Protein AF-U6DFU3-F1 (afdb_monomer_lite)

InterPro domains:
  IPR004294 Carotenoid oxygenase [PF03055] (61-151)
  IPR004294 Carotenoid oxygenase [PTHR10543] (62-161)

pLDDT: mean 77.54, std 21.05, range [41.53, 98.31]

Secondary structure (DSSP, 8-state):
--HHHHHHHHHHHHHHHHHHHHHHHHH-HHHHHHHS------------TTSPP-GGGGS------S-EE----S---TT--EEEEEEEEEE-EETTEE-SSGGGSEEEEEEEEEETTEEEEEEEE---HHHHHHHHHTS--S--SS-PPPPPTTS-TTGGGS------

Organism: Neovison vison (NCBI:txid452646)

Radius of gyration: 31.3 Å; chains: 1; bounding box: 53×55×100 Å

Sequence (168 aa):
MFFQTFLRFVSNLSTIAVGFLSVVVHWIPVLKRYMEGTDQKKAAVSKREGLPCIAPLLTTVEETPQVVSAQVRGHFPKWLSGSLLRIGPGKFEFGKDKYNHWFDGMALLHQFKMEKGMVTYRSKFLQSDTYKTNSVHDRIVISEFGTLALPDPCKNVFERFMSKFEPL

Foldseek 3Di:
DPPVVVVVVVVVVVVVVVVVVVVVCVPPPPVVVVPPPPPPPPPPPPPDPPDDDCVVVQAADDWFADKAWDDDDDFDDQPDFDKDKDKAARAQFFAPEGHPDRQQHFIKIWIWGDHRRTTIIGIDTDPDPQVVVCNVVSHRCDDDDRGDGDHDPPCDPVNVVDDDDDDD

Structure (mmCIF, N/CA/C/O backbone):
data_AF-U6DFU3-F1
#
_entry.id   AF-U6DFU3-F1
#
loop_
_atom_site.group_PDB
_atom_site.id
_atom_site.type_symbol
_atom_site.label_atom_id
_atom_site.label_alt_id
_atom_site.label_comp_id
_atom_site.label_asym_id
_atom_site.label_entity_id
_atom_site.label_seq_id
_atom_site.pdbx_PDB_ins_code
_atom_site.Cartn_x
_atom_site.Cartn_y
_atom_site.Cartn_z
_atom_site.occupancy
_atom_site.B_iso_or_equiv
_atom_site.auth_seq_id
_atom_site.auth_comp_id
_atom_site.auth_asym_id
_atom_site.auth_atom_id
_atom_site.pdbx_PDB_model_num
ATOM 1 N N . MET A 1 1 ? 25.393 -36.997 -75.513 1.00 53.62 1 MET A N 1
ATOM 2 C CA . MET A 1 1 ? 26.194 -37.684 -74.470 1.00 53.62 1 MET A CA 1
ATOM 3 C C . MET A 1 1 ? 26.742 -36.774 -73.359 1.00 53.62 1 MET A C 1
ATOM 5 O O . MET A 1 1 ? 27.292 -37.309 -72.413 1.00 53.62 1 MET A O 1
ATOM 9 N N . PHE A 1 2 ? 26.564 -35.444 -73.397 1.00 46.44 2 PHE A N 1
ATOM 10 C CA . PHE A 1 2 ? 27.109 -34.535 -72.366 1.00 46.44 2 PHE A CA 1
ATOM 11 C C . PHE A 1 2 ? 26.148 -34.225 -71.194 1.00 46.44 2 PHE A C 1
ATOM 13 O O . PHE A 1 2 ? 26.586 -33.875 -70.104 1.00 46.44 2 PHE A O 1
ATOM 20 N N . PHE A 1 3 ? 24.834 -34.395 -71.382 1.00 42.09 3 PHE A N 1
ATOM 21 C CA . PHE A 1 3 ? 23.824 -33.988 -70.392 1.00 42.09 3 PHE A CA 1
ATOM 22 C C . PHE A 1 3 ? 23.598 -35.025 -69.269 1.00 42.09 3 PHE A C 1
ATOM 24 O O . PHE A 1 3 ? 23.379 -34.664 -68.116 1.00 42.09 3 PHE A O 1
ATOM 31 N N . GLN A 1 4 ? 23.731 -36.324 -69.571 1.00 47.66 4 GLN A N 1
ATOM 32 C CA . GLN A 1 4 ? 23.626 -37.400 -68.569 1.00 47.66 4 GLN A CA 1
ATOM 33 C C . GLN A 1 4 ? 24.827 -37.448 -67.611 1.00 47.66 4 GLN A C 1
ATOM 35 O O . GLN A 1 4 ? 24.675 -37.838 -66.454 1.00 47.66 4 GLN A O 1
ATOM 40 N N . THR A 1 5 ? 26.006 -37.018 -68.062 1.00 50.56 5 THR A N 1
ATOM 41 C CA . THR A 1 5 ? 27.228 -36.970 -67.245 1.00 50.56 5 THR A CA 1
ATOM 42 C C . THR A 1 5 ? 27.192 -35.805 -66.251 1.00 50.56 5 THR A C 1
ATOM 44 O O . THR A 1 5 ? 27.629 -35.958 -65.115 1.00 50.56 5 THR A O 1
ATOM 47 N N . PHE A 1 6 ? 26.589 -34.672 -66.634 1.00 47.91 6 PHE A N 1
ATOM 48 C CA . PHE A 1 6 ? 26.429 -33.494 -65.773 1.00 47.91 6 PHE A CA 1
ATOM 49 C C . PHE A 1 6 ? 25.411 -33.721 -64.641 1.00 47.91 6 PHE A C 1
ATOM 51 O O . PHE A 1 6 ? 25.684 -33.405 -63.485 1.00 47.91 6 PHE A O 1
ATOM 58 N N . LEU A 1 7 ? 24.277 -34.370 -64.928 1.00 46.44 7 LEU A N 1
ATOM 59 C CA . LEU A 1 7 ? 23.275 -34.722 -63.909 1.00 46.44 7 LEU A CA 1
ATOM 60 C C . LEU A 1 7 ? 23.802 -35.721 -62.863 1.00 46.44 7 LEU A C 1
ATOM 62 O O . LEU A 1 7 ? 23.478 -35.594 -61.684 1.00 46.44 7 LEU A O 1
ATOM 66 N N . ARG A 1 8 ? 24.677 -36.658 -63.259 1.00 46.75 8 ARG A N 1
ATOM 67 C CA . ARG A 1 8 ? 25.370 -37.563 -62.319 1.00 46.75 8 ARG A CA 1
ATOM 68 C C . ARG A 1 8 ? 26.434 -36.859 -61.466 1.00 46.75 8 ARG A C 1
ATOM 70 O O . ARG A 1 8 ? 26.746 -37.337 -60.378 1.00 46.75 8 ARG A O 1
ATOM 77 N N . PHE A 1 9 ? 26.981 -35.736 -61.931 1.00 47.62 9 PHE A N 1
ATOM 78 C CA . PHE A 1 9 ? 27.939 -34.927 -61.172 1.00 47.62 9 PHE A CA 1
ATOM 79 C C . PHE A 1 9 ? 27.240 -34.100 -60.081 1.00 47.62 9 PHE A C 1
ATOM 81 O O . PHE A 1 9 ? 27.684 -34.086 -58.935 1.00 47.62 9 PHE A O 1
ATOM 88 N N . VAL A 1 10 ? 26.088 -33.497 -60.397 1.00 51.47 10 VAL A N 1
ATOM 89 C CA . VAL A 1 10 ? 25.286 -32.723 -59.430 1.00 51.47 10 VAL A CA 1
ATOM 90 C C . VAL A 1 10 ? 24.658 -33.626 -58.357 1.00 51.47 10 VAL A C 1
ATOM 92 O O . VAL A 1 10 ? 24.624 -33.248 -57.186 1.00 51.47 10 VAL A O 1
ATOM 95 N N . SER A 1 11 ? 24.230 -34.848 -58.707 1.00 51.62 11 SER A N 1
ATOM 96 C CA . SER A 1 11 ? 23.676 -35.790 -57.721 1.00 51.62 11 SER A CA 1
ATOM 97 C C . SER A 1 11 ? 24.728 -36.316 -56.736 1.00 51.62 11 SER A C 1
ATOM 99 O O . SER A 1 11 ? 24.415 -36.499 -55.564 1.00 51.62 11 SER A O 1
ATOM 101 N N . ASN A 1 12 ? 25.978 -36.518 -57.175 1.00 48.94 12 ASN A N 1
ATOM 102 C CA . ASN A 1 12 ? 27.071 -36.956 -56.294 1.00 48.94 12 ASN A CA 1
ATOM 103 C C . ASN A 1 12 ? 27.568 -35.844 -55.355 1.00 48.94 12 ASN A C 1
ATOM 105 O O . ASN A 1 12 ? 28.023 -36.133 -54.249 1.00 48.94 12 ASN A O 1
ATOM 109 N N . LEU A 1 13 ? 27.446 -34.572 -55.752 1.00 45.66 13 LEU A N 1
ATOM 110 C CA . LEU A 1 13 ? 27.810 -33.440 -54.893 1.00 45.66 13 LEU A CA 1
ATOM 111 C C . LEU A 1 13 ? 26.832 -33.275 -53.716 1.00 45.66 13 LEU A C 1
ATOM 113 O O . LEU A 1 13 ? 27.246 -32.928 -52.612 1.00 45.66 13 LEU A O 1
ATOM 117 N N . SER A 1 14 ? 25.548 -33.593 -53.932 1.00 51.03 14 SER A N 1
ATOM 118 C CA . SER A 1 14 ? 24.520 -33.613 -52.886 1.00 51.03 14 SER A CA 1
ATOM 119 C C . SER A 1 14 ? 24.849 -34.633 -51.796 1.00 51.03 14 SER A C 1
ATOM 121 O O . SER A 1 14 ? 24.846 -34.270 -50.626 1.00 51.03 14 SER A O 1
ATOM 123 N N . THR A 1 15 ? 25.213 -35.869 -52.154 1.00 49.25 15 THR A N 1
ATOM 124 C CA . THR A 1 15 ? 25.483 -36.941 -51.179 1.00 49.25 15 THR A CA 1
ATOM 125 C C . THR A 1 15 ? 26.732 -36.671 -50.330 1.00 49.25 15 THR A C 1
ATOM 127 O O . THR A 1 15 ? 26.736 -36.966 -49.136 1.00 49.25 15 THR A O 1
ATOM 130 N N . ILE A 1 16 ? 27.763 -36.037 -50.902 1.00 50.06 16 ILE A N 1
ATOM 131 C CA . ILE A 1 16 ? 28.972 -35.633 -50.163 1.00 50.06 16 ILE A CA 1
ATOM 132 C C . ILE A 1 16 ? 28.678 -34.436 -49.242 1.00 50.06 16 ILE A C 1
ATOM 134 O O . ILE A 1 16 ? 29.158 -34.404 -48.108 1.00 50.06 16 ILE A O 1
ATOM 138 N N . ALA A 1 17 ? 27.836 -33.490 -49.672 1.00 47.81 17 ALA A N 1
ATOM 139 C CA . ALA A 1 17 ? 27.475 -32.316 -48.876 1.00 47.81 17 ALA A CA 1
ATOM 140 C C . ALA A 1 17 ? 26.650 -32.660 -47.619 1.00 47.81 17 ALA A C 1
ATOM 142 O O . ALA A 1 17 ? 26.875 -32.058 -46.568 1.00 47.81 17 ALA A O 1
ATOM 143 N N . VAL A 1 18 ? 25.749 -33.654 -47.676 1.00 49.75 18 VAL A N 1
ATOM 144 C CA . VAL A 1 18 ? 24.988 -34.087 -46.480 1.00 49.75 18 VAL A CA 1
ATOM 145 C C . VAL A 1 18 ? 25.847 -34.901 -45.507 1.00 49.75 18 VAL A C 1
ATOM 147 O O . VAL A 1 18 ? 25.670 -34.793 -44.293 1.00 49.75 18 VAL A O 1
ATOM 150 N N . GLY A 1 19 ? 26.813 -35.676 -46.016 1.00 50.25 19 GLY A N 1
ATOM 151 C CA . GLY A 1 19 ? 27.743 -36.446 -45.184 1.00 50.25 19 GLY A CA 1
ATOM 152 C C . GLY A 1 19 ? 28.739 -35.564 -44.426 1.00 50.25 19 GLY A C 1
ATOM 153 O O . GLY A 1 19 ? 28.985 -35.786 -43.241 1.00 50.25 19 GLY A O 1
ATOM 154 N N . PHE A 1 20 ? 29.267 -34.519 -45.072 1.00 48.94 20 PHE A N 1
ATOM 155 C CA . PHE A 1 20 ? 30.254 -33.626 -44.455 1.00 48.94 20 PHE A CA 1
ATOM 156 C C . PHE A 1 20 ? 29.641 -32.739 -43.362 1.00 48.94 20 PHE A C 1
ATOM 158 O O . PHE A 1 20 ? 30.263 -32.519 -42.322 1.00 48.94 20 PHE A O 1
ATOM 165 N N . LEU A 1 21 ? 28.390 -32.295 -43.536 1.00 47.38 21 LEU A N 1
ATOM 166 C CA . LEU A 1 21 ? 27.689 -31.507 -42.519 1.00 47.38 21 LEU A CA 1
ATOM 167 C C . LEU A 1 21 ? 27.435 -32.320 -41.238 1.00 47.38 21 LEU A C 1
ATOM 169 O O . LEU A 1 21 ? 27.626 -31.807 -40.137 1.00 47.38 21 LEU A O 1
ATOM 173 N N . SER A 1 22 ? 27.077 -33.605 -41.365 1.00 52.94 22 SER A N 1
ATOM 174 C CA . SER A 1 22 ? 26.837 -34.481 -40.208 1.00 52.94 22 SER A CA 1
ATOM 175 C C . SER A 1 22 ? 28.101 -34.736 -39.378 1.00 52.94 22 SER A C 1
ATOM 177 O O . SER A 1 22 ? 28.003 -34.923 -38.166 1.00 52.94 22 SER A O 1
ATOM 179 N N . VAL A 1 23 ? 29.283 -34.733 -40.004 1.00 53.47 23 VAL A N 1
ATOM 180 C CA . VAL A 1 23 ? 30.571 -34.924 -39.312 1.00 53.47 23 VAL A CA 1
ATOM 181 C C . VAL A 1 23 ? 31.004 -33.649 -38.580 1.00 53.47 23 VAL A C 1
ATOM 183 O O . VAL A 1 23 ? 31.513 -33.729 -37.463 1.00 53.47 23 VAL A O 1
ATOM 186 N N . VAL A 1 24 ? 30.729 -32.468 -39.148 1.00 54.06 24 VAL A N 1
ATOM 187 C CA . VAL A 1 24 ? 31.056 -31.171 -38.524 1.00 54.06 24 VAL A CA 1
ATOM 188 C C . VAL A 1 24 ? 30.185 -30.896 -37.293 1.00 54.06 24 VAL A C 1
ATOM 190 O O . VAL A 1 24 ? 30.697 -30.442 -36.270 1.00 54.06 24 VAL A O 1
ATOM 193 N N . VAL A 1 25 ? 28.893 -31.237 -37.333 1.00 53.59 25 VAL A N 1
ATOM 194 C CA . VAL A 1 25 ? 27.983 -31.058 -36.182 1.00 53.59 25 VAL A CA 1
ATOM 195 C C . VAL A 1 25 ? 28.354 -31.985 -35.011 1.00 53.59 25 VAL A C 1
ATOM 197 O O . VAL A 1 25 ? 28.125 -31.632 -33.856 1.00 53.59 25 VAL A O 1
ATOM 200 N N . HIS A 1 26 ? 28.987 -33.135 -35.278 1.00 54.09 26 HIS A N 1
ATOM 201 C CA . HIS A 1 26 ? 29.400 -34.087 -34.237 1.00 54.09 26 HIS A CA 1
ATOM 202 C C . HIS A 1 26 ? 30.721 -33.716 -33.533 1.00 54.09 26 HIS A C 1
ATOM 204 O O . HIS A 1 26 ? 30.966 -34.181 -32.422 1.00 54.09 26 HIS A O 1
ATOM 210 N N . TRP A 1 27 ? 31.562 -32.873 -34.147 1.00 50.28 27 TRP A N 1
ATOM 211 C CA . TRP A 1 27 ? 32.896 -32.510 -33.635 1.00 50.28 27 TRP A CA 1
ATOM 212 C C . TRP A 1 27 ? 32.981 -31.135 -32.963 1.00 50.28 27 TRP A C 1
ATOM 214 O O . TRP A 1 27 ? 34.037 -30.766 -32.451 1.00 50.28 27 TRP A O 1
ATOM 224 N N . ILE A 1 28 ? 31.880 -30.381 -32.914 1.00 50.25 28 ILE A N 1
ATOM 225 C CA . ILE A 1 28 ? 31.824 -29.081 -32.239 1.00 50.25 28 ILE A CA 1
ATOM 226 C C . ILE A 1 28 ? 31.042 -29.247 -30.924 1.00 50.25 28 ILE A C 1
ATOM 228 O O . ILE A 1 28 ? 29.825 -29.046 -30.900 1.00 50.25 28 ILE A O 1
ATOM 232 N N . PRO A 1 29 ? 31.703 -29.571 -29.791 1.00 54.22 29 PRO A N 1
ATOM 233 C CA . PRO A 1 29 ? 31.033 -29.713 -28.491 1.00 54.22 29 PRO A CA 1
ATOM 234 C C . PRO A 1 29 ? 30.296 -28.437 -28.046 1.00 54.22 29 PRO A C 1
ATOM 236 O O . PRO A 1 29 ? 29.381 -28.494 -27.226 1.00 54.22 29 PRO A O 1
ATOM 239 N N . VAL A 1 30 ? 30.654 -27.284 -28.622 1.00 55.44 30 VAL A N 1
ATOM 240 C CA . VAL A 1 30 ? 30.020 -25.981 -28.381 1.00 55.44 30 VAL A CA 1
ATOM 241 C C . VAL A 1 30 ? 28.593 -25.912 -28.940 1.00 55.44 30 VAL A C 1
ATOM 243 O O . VAL A 1 30 ? 27.734 -25.299 -28.311 1.00 55.44 30 VAL A O 1
ATOM 246 N N . LEU A 1 31 ? 28.302 -26.570 -30.069 1.00 52.81 31 LEU A N 1
ATOM 247 C CA . LEU A 1 31 ? 26.976 -26.501 -30.696 1.00 52.81 31 LEU A CA 1
ATOM 248 C C . LEU A 1 31 ? 25.937 -27.339 -29.936 1.00 52.81 31 LEU A C 1
ATOM 250 O O . LEU A 1 31 ? 24.768 -26.965 -29.869 1.00 52.81 31 LEU A O 1
ATOM 254 N N . LYS A 1 32 ? 26.375 -28.426 -29.285 1.00 47.66 32 LYS A N 1
ATOM 255 C CA . LYS A 1 32 ? 25.515 -29.279 -28.452 1.00 47.66 32 LYS A CA 1
ATOM 256 C C . LYS A 1 32 ? 24.906 -28.506 -27.274 1.00 47.66 32 LYS A C 1
ATOM 258 O O . LYS A 1 32 ? 23.727 -28.678 -26.989 1.00 47.66 32 LYS A O 1
ATOM 263 N N . ARG A 1 33 ? 25.659 -27.564 -26.685 1.00 50.75 33 ARG A N 1
ATOM 264 C CA . ARG A 1 33 ? 25.158 -26.655 -25.631 1.00 50.75 33 ARG A CA 1
ATOM 265 C C . ARG A 1 33 ? 24.083 -25.679 -26.114 1.00 50.75 33 ARG A C 1
ATOM 267 O O . ARG A 1 33 ? 23.312 -25.199 -25.296 1.00 50.75 33 ARG A O 1
ATOM 274 N N . TYR A 1 34 ? 24.053 -25.363 -27.410 1.00 52.09 34 TYR A N 1
ATOM 275 C CA . TYR A 1 34 ? 23.049 -24.475 -28.007 1.00 52.09 34 TYR A CA 1
ATOM 276 C C . TYR A 1 34 ? 21.790 -25.223 -28.469 1.00 52.09 34 TYR A C 1
ATOM 278 O O . TYR A 1 34 ? 20.735 -24.609 -28.602 1.00 52.09 34 TYR A O 1
ATOM 286 N N . MET A 1 35 ? 21.893 -26.533 -28.714 1.00 44.62 35 MET A N 1
ATOM 287 C CA . MET A 1 35 ? 20.780 -27.375 -29.169 1.00 44.62 35 MET A CA 1
ATOM 288 C C . MET A 1 35 ? 20.082 -28.153 -28.048 1.00 44.62 35 MET A C 1
ATOM 290 O O . MET A 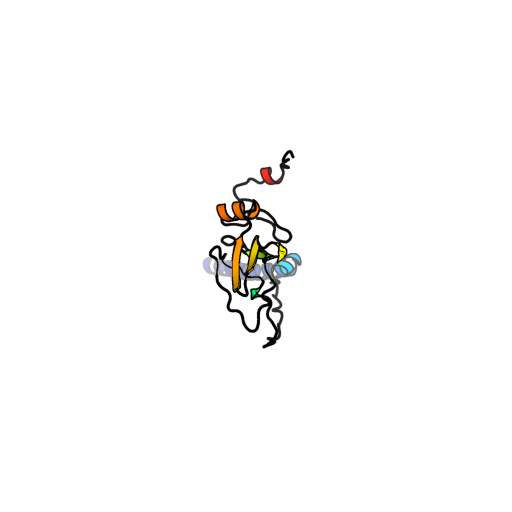1 35 ? 18.955 -28.608 -28.242 1.00 44.62 35 MET A O 1
ATOM 294 N N . GLU A 1 36 ? 20.706 -28.299 -26.879 1.00 46.75 36 GLU A N 1
ATOM 295 C CA . GLU A 1 36 ? 20.035 -28.785 -25.672 1.00 46.75 36 GLU A CA 1
ATOM 296 C C . GLU A 1 36 ? 19.135 -27.670 -25.129 1.00 46.75 36 GLU A C 1
ATOM 298 O O . GLU A 1 36 ? 19.516 -26.865 -24.280 1.00 46.75 36 GLU A O 1
ATOM 303 N N . GLY A 1 37 ? 17.926 -27.604 -25.693 1.00 43.62 37 GLY A N 1
ATOM 304 C CA . GLY A 1 37 ? 16.836 -26.797 -25.172 1.00 43.62 37 GLY A CA 1
ATOM 305 C C . GLY A 1 37 ? 16.701 -27.026 -23.672 1.00 43.62 37 GLY A C 1
ATOM 306 O O . GLY A 1 37 ? 16.721 -28.159 -23.190 1.00 43.62 37 GLY A O 1
ATOM 307 N N . THR A 1 38 ? 16.601 -25.926 -22.937 1.00 42.28 38 THR A N 1
ATOM 308 C CA . THR A 1 38 ? 16.318 -25.916 -21.508 1.00 42.28 38 THR A CA 1
ATOM 309 C C . THR A 1 38 ? 15.012 -26.660 -21.278 1.00 42.28 38 THR A C 1
ATOM 311 O O . THR A 1 38 ? 13.927 -26.126 -21.497 1.00 42.28 38 THR A O 1
ATOM 314 N N . ASP A 1 39 ? 15.121 -27.914 -20.852 1.00 45.91 39 ASP A N 1
ATOM 315 C CA . ASP A 1 39 ? 13.983 -28.686 -20.392 1.00 45.91 39 ASP A CA 1
ATOM 316 C C . ASP A 1 39 ? 13.496 -28.003 -19.110 1.00 45.91 39 ASP A C 1
ATOM 318 O O . ASP A 1 39 ? 14.087 -28.131 -18.030 1.00 45.91 39 ASP A O 1
ATOM 322 N N . GLN A 1 40 ? 12.483 -27.145 -19.256 1.00 47.00 40 GLN A N 1
ATOM 323 C CA . GLN A 1 40 ? 11.799 -26.534 -18.132 1.00 47.00 40 GLN A CA 1
ATOM 324 C C . GLN A 1 40 ? 11.173 -27.673 -17.341 1.00 47.00 40 GLN A C 1
ATOM 326 O O . GLN A 1 40 ? 10.065 -28.122 -17.638 1.00 47.00 40 GLN A O 1
ATOM 331 N N . LYS A 1 41 ? 11.883 -28.134 -16.308 1.00 43.47 41 LYS A N 1
ATOM 332 C CA . LYS A 1 41 ? 11.317 -28.992 -15.276 1.00 43.47 41 LYS A CA 1
ATOM 333 C C . LYS A 1 41 ? 10.113 -28.257 -14.703 1.00 43.47 41 LYS A C 1
ATOM 335 O O . LYS A 1 41 ? 10.255 -27.393 -13.840 1.00 43.47 41 LYS A O 1
ATOM 340 N N . LYS A 1 42 ? 8.919 -28.589 -15.199 1.00 41.53 42 LYS A N 1
ATOM 341 C CA . LYS A 1 42 ? 7.664 -28.219 -14.560 1.00 41.53 42 LYS A CA 1
ATOM 342 C C . LYS A 1 42 ? 7.731 -28.833 -13.176 1.00 41.53 42 LYS A C 1
ATOM 344 O O . LYS A 1 42 ? 7.624 -30.049 -13.030 1.00 41.53 42 LYS A O 1
ATOM 349 N N . ALA A 1 43 ? 7.981 -27.996 -12.173 1.00 47.78 43 ALA A N 1
ATOM 350 C CA . ALA A 1 43 ? 7.824 -28.393 -10.793 1.00 47.78 43 ALA A CA 1
ATOM 351 C C . ALA A 1 43 ? 6.407 -28.960 -10.674 1.00 47.78 43 ALA A C 1
ATOM 353 O O . ALA A 1 43 ? 5.424 -28.243 -10.870 1.00 47.78 43 ALA A O 1
ATOM 354 N N . ALA A 1 44 ? 6.305 -30.267 -10.441 1.00 53.62 44 ALA A N 1
ATOM 355 C CA . ALA A 1 44 ? 5.045 -30.916 -10.145 1.00 53.62 44 ALA A CA 1
ATOM 356 C C . ALA A 1 44 ? 4.622 -30.442 -8.752 1.00 53.62 44 ALA A C 1
ATOM 358 O O . ALA A 1 44 ? 4.895 -31.079 -7.737 1.00 53.62 44 ALA A O 1
ATOM 359 N N . VAL A 1 45 ? 4.021 -29.257 -8.696 1.00 57.53 45 VAL A N 1
ATOM 360 C CA . VAL A 1 45 ? 3.391 -28.748 -7.487 1.00 57.53 45 VAL A CA 1
ATOM 361 C C . VAL A 1 45 ? 2.154 -29.608 -7.288 1.00 57.53 45 VAL A C 1
ATOM 363 O O . VAL A 1 45 ? 1.178 -29.478 -8.026 1.00 57.53 45 VAL A O 1
ATOM 366 N N . SER A 1 46 ? 2.202 -30.535 -6.326 1.00 57.09 46 SER A N 1
ATOM 367 C CA . SER A 1 46 ? 1.006 -31.278 -5.934 1.00 57.09 46 SER A CA 1
ATOM 368 C C . SER A 1 46 ? -0.054 -30.249 -5.552 1.00 57.09 46 SER A C 1
ATOM 370 O O . SER A 1 46 ? 0.182 -29.440 -4.649 1.00 57.09 46 SER A O 1
ATOM 372 N N . LYS A 1 47 ? -1.190 -30.246 -6.249 1.00 56.56 47 LYS A N 1
ATOM 373 C CA . LYS A 1 47 ? -2.305 -29.342 -5.977 1.00 56.56 47 LYS A CA 1
ATOM 374 C C . LYS A 1 47 ? -2.874 -29.692 -4.599 1.00 56.56 47 LYS A C 1
ATOM 376 O O . LYS A 1 47 ? -3.696 -30.589 -4.466 1.00 56.56 47 LYS A O 1
ATOM 381 N N . ARG A 1 48 ? -2.363 -29.041 -3.554 1.00 62.56 48 ARG A N 1
ATOM 382 C CA . ARG A 1 48 ? -2.887 -29.161 -2.193 1.00 62.56 48 ARG A CA 1
ATOM 383 C C . ARG A 1 48 ? -4.109 -28.259 -2.100 1.00 62.56 48 ARG A C 1
ATOM 385 O O . ARG A 1 48 ? -3.975 -27.040 -2.022 1.00 62.56 48 ARG A O 1
ATOM 392 N N . GLU A 1 49 ? -5.290 -28.853 -2.182 1.00 73.06 49 GLU A N 1
ATOM 393 C CA . GLU A 1 49 ? -6.548 -28.128 -2.015 1.00 73.06 49 GLU A CA 1
ATOM 394 C C . GLU A 1 49 ? -6.766 -27.805 -0.526 1.00 73.06 49 GLU A C 1
ATOM 396 O O . GLU A 1 49 ? -6.459 -28.617 0.345 1.00 73.06 49 GLU A O 1
ATOM 401 N N . GLY A 1 50 ? -7.238 -26.591 -0.224 1.00 77.00 50 GLY A N 1
ATOM 402 C CA . GLY A 1 50 ? -7.574 -26.168 1.143 1.00 77.00 50 GLY A CA 1
ATOM 403 C C . GLY A 1 50 ? -6.447 -25.529 1.964 1.00 77.00 50 GLY A C 1
ATOM 404 O O . GLY A 1 50 ? -6.691 -25.140 3.105 1.00 77.00 50 GLY A O 1
ATOM 405 N N . LEU A 1 51 ? -5.235 -25.366 1.419 1.00 81.69 51 LEU A N 1
ATOM 406 C CA . LEU A 1 51 ? -4.206 -24.562 2.086 1.00 81.69 51 LEU A CA 1
ATOM 407 C C . LEU A 1 51 ? -4.459 -23.060 1.883 1.00 81.69 51 LEU A C 1
ATOM 409 O O . LEU A 1 51 ? -4.849 -22.652 0.785 1.00 81.69 51 LEU A O 1
ATOM 413 N N . PRO A 1 52 ? -4.198 -22.218 2.902 1.00 83.50 52 PRO A N 1
ATOM 414 C CA . PRO A 1 52 ? -4.270 -20.773 2.743 1.00 83.50 52 PRO A CA 1
ATOM 415 C C . PRO A 1 52 ? -3.283 -20.319 1.659 1.00 83.50 52 PRO A C 1
ATOM 417 O O . PRO A 1 52 ? -2.079 -20.563 1.746 1.00 83.50 52 PRO A O 1
ATOM 420 N N . CYS A 1 53 ? -3.805 -19.669 0.620 1.00 83.88 53 CYS A N 1
ATOM 421 C CA . CYS A 1 53 ? -3.005 -19.111 -0.462 1.00 83.88 53 CYS A CA 1
ATOM 422 C C . CYS A 1 53 ? -2.645 -17.662 -0.134 1.00 83.88 53 CYS A C 1
ATOM 424 O O . CYS A 1 53 ? -3.530 -16.841 0.093 1.00 83.88 53 CYS A O 1
ATOM 426 N N . ILE A 1 54 ? -1.350 -17.342 -0.140 1.00 87.69 54 ILE A N 1
ATOM 427 C CA . ILE A 1 54 ? -0.864 -15.975 0.096 1.00 87.69 54 ILE A CA 1
ATOM 428 C C . ILE A 1 54 ? -0.842 -15.118 -1.172 1.00 87.69 54 ILE A C 1
ATOM 430 O O . ILE A 1 54 ? -0.623 -13.917 -1.076 1.00 87.69 54 ILE A O 1
ATOM 434 N N . ALA A 1 55 ? -1.067 -15.705 -2.352 1.00 87.38 55 ALA A N 1
ATOM 435 C CA . ALA A 1 55 ? -1.008 -14.984 -3.623 1.00 87.38 55 ALA A CA 1
ATOM 436 C C . ALA A 1 55 ? -1.895 -13.720 -3.664 1.00 87.38 55 ALA A C 1
ATOM 438 O O . ALA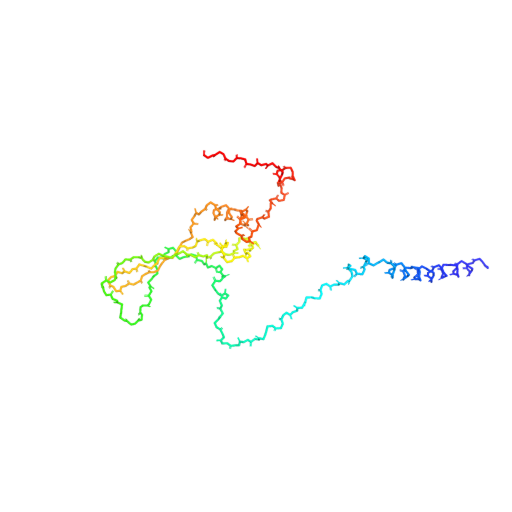 A 1 55 ? -1.409 -12.710 -4.162 1.00 87.38 55 ALA A O 1
ATOM 439 N N . PRO A 1 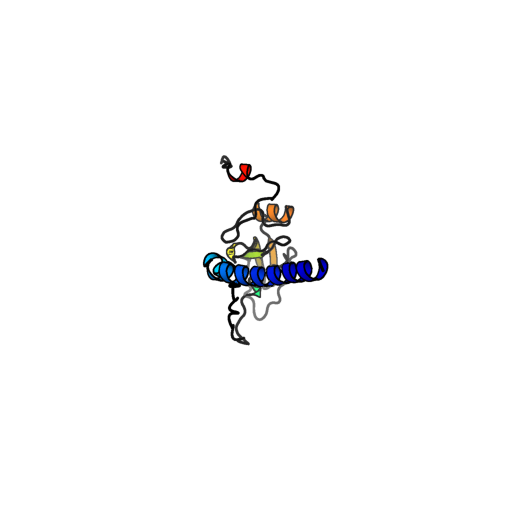56 ? -3.115 -13.696 -3.080 1.00 89.38 56 PRO A N 1
ATOM 440 C CA . PRO A 1 56 ? -3.929 -12.477 -3.020 1.00 89.38 56 PRO A CA 1
ATOM 441 C C . PRO A 1 56 ? -3.313 -11.322 -2.212 1.00 89.38 56 PRO A C 1
ATOM 443 O O . PRO A 1 56 ? -3.769 -10.192 -2.322 1.00 89.38 56 PRO A O 1
ATOM 446 N N . LEU A 1 57 ? -2.297 -11.575 -1.379 1.00 88.31 57 LEU A N 1
ATOM 447 C CA . LEU A 1 57 ? -1.567 -10.521 -0.660 1.00 88.31 57 LEU A CA 1
ATOM 448 C C . LEU A 1 57 ? -0.498 -9.845 -1.535 1.00 88.31 57 LEU A C 1
ATOM 450 O O . LEU A 1 57 ? 0.080 -8.843 -1.124 1.00 88.31 57 LEU A O 1
ATOM 454 N N . LEU A 1 58 ? -0.215 -10.413 -2.711 1.00 90.62 58 LEU A N 1
ATOM 455 C CA . LEU A 1 58 ? 0.822 -9.984 -3.654 1.00 90.62 58 LEU A CA 1
ATOM 456 C C . LEU A 1 58 ? 0.213 -9.435 -4.956 1.00 90.62 58 LEU A C 1
ATOM 458 O O . LEU A 1 58 ? 0.839 -9.495 -6.011 1.00 90.62 58 LEU A O 1
ATOM 462 N N . THR A 1 59 ? -1.032 -8.964 -4.903 1.00 94.00 59 THR A N 1
ATOM 463 C CA . THR A 1 59 ? -1.754 -8.417 -6.058 1.00 94.00 59 THR A CA 1
ATOM 464 C C . THR A 1 59 ? -2.014 -6.932 -5.882 1.00 94.00 59 THR A C 1
ATOM 466 O O . THR A 1 59 ? -2.269 -6.476 -4.767 1.00 94.00 59 THR A O 1
ATOM 469 N N . THR A 1 60 ? -1.988 -6.187 -6.987 1.00 96.38 60 THR A N 1
ATOM 470 C CA . THR A 1 60 ? -2.351 -4.769 -6.988 1.00 96.38 60 THR A CA 1
ATOM 471 C C . THR A 1 60 ? -3.803 -4.586 -6.570 1.00 96.38 60 THR A C 1
ATOM 473 O O . THR A 1 60 ? -4.684 -5.343 -6.979 1.00 96.38 60 THR A O 1
ATOM 476 N N . VAL A 1 61 ? -4.038 -3.576 -5.739 1.00 96.44 61 VAL A N 1
ATOM 477 C CA . VAL A 1 61 ? -5.366 -3.167 -5.290 1.00 96.44 61 VAL A CA 1
ATOM 478 C C . VAL A 1 61 ? -5.578 -1.691 -5.587 1.00 96.44 61 VAL A C 1
ATOM 480 O O . VAL A 1 61 ? -4.638 -0.897 -5.583 1.00 96.44 61 VAL A O 1
ATOM 483 N N . GLU A 1 62 ? -6.832 -1.319 -5.807 1.00 96.12 62 GLU A N 1
ATOM 484 C CA . GLU A 1 62 ? -7.213 0.082 -5.939 1.00 96.12 62 GLU A CA 1
ATOM 485 C C . GLU A 1 62 ? -7.236 0.771 -4.572 1.00 96.12 62 GLU A C 1
ATOM 487 O O . GLU A 1 62 ? -7.571 0.173 -3.541 1.00 96.12 62 GLU A O 1
ATOM 492 N N . GLU A 1 63 ? -6.898 2.059 -4.555 1.00 96.38 63 GLU A N 1
ATOM 493 C CA . GLU A 1 63 ? -7.050 2.851 -3.342 1.00 96.38 63 GLU A CA 1
ATOM 494 C C . GLU A 1 63 ? -8.526 3.134 -3.036 1.00 96.38 63 GLU A C 1
ATOM 496 O O . GLU A 1 63 ? -9.384 3.213 -3.911 1.00 96.38 63 GLU A O 1
ATOM 501 N N . THR A 1 64 ? -8.836 3.302 -1.753 1.00 97.25 64 THR A N 1
ATOM 502 C CA . THR A 1 64 ? -10.176 3.644 -1.269 1.00 97.25 64 THR A CA 1
ATOM 503 C C . THR A 1 64 ? -10.104 4.988 -0.539 1.00 97.25 64 THR A C 1
ATOM 505 O O . THR A 1 64 ? -10.086 5.021 0.696 1.00 97.25 64 THR A O 1
ATOM 508 N N . PRO A 1 65 ? -10.007 6.116 -1.273 1.00 95.38 65 PRO A N 1
ATOM 509 C CA . PRO A 1 65 ? -9.810 7.432 -0.667 1.00 95.38 65 PRO A CA 1
ATOM 510 C C . PRO A 1 65 ? -11.062 7.924 0.068 1.00 95.38 65 PRO A C 1
ATOM 512 O O . PRO A 1 65 ? -10.966 8.688 1.032 1.00 95.38 65 PRO A O 1
ATOM 515 N N . GLN A 1 66 ? -12.239 7.479 -0.378 1.00 96.94 66 GLN A N 1
ATOM 516 C CA . GLN A 1 66 ? -13.510 7.744 0.283 1.00 96.94 66 GLN A CA 1
ATOM 517 C C . GLN A 1 66 ? -13.647 6.863 1.525 1.00 96.94 66 GLN A C 1
ATOM 519 O O . GLN A 1 66 ? -13.266 5.696 1.526 1.00 96.94 66 GLN A O 1
ATOM 524 N N . VAL A 1 67 ? -14.195 7.428 2.597 1.00 96.38 67 VAL A N 1
ATOM 525 C CA . VAL A 1 67 ? -14.353 6.709 3.863 1.00 96.38 67 VAL A CA 1
ATOM 526 C C . VAL A 1 67 ? -15.470 5.675 3.733 1.00 96.38 67 VAL A C 1
ATOM 528 O O . VAL A 1 67 ? -16.611 6.027 3.441 1.00 96.38 67 VAL A O 1
ATOM 531 N N . VAL A 1 68 ? -15.151 4.410 4.002 1.00 97.25 68 VAL A N 1
ATOM 532 C CA . VAL A 1 68 ? -16.096 3.287 3.959 1.00 97.25 68 VAL A CA 1
ATOM 533 C C . VAL A 1 68 ? -16.415 2.825 5.377 1.00 97.25 68 VAL A C 1
ATOM 535 O O . VAL A 1 68 ? -15.516 2.658 6.201 1.00 97.25 68 VAL A O 1
ATOM 538 N N . SER A 1 69 ? -17.692 2.604 5.687 1.00 96.69 69 SER A N 1
ATOM 539 C CA . SER A 1 69 ? -18.099 2.026 6.974 1.00 96.69 69 SER A CA 1
ATOM 540 C C . SER A 1 69 ? -17.843 0.516 6.990 1.00 96.69 69 SER A C 1
ATOM 542 O O . SER A 1 69 ? -18.215 -0.187 6.051 1.00 96.69 69 SER A O 1
ATOM 544 N N . ALA A 1 70 ? -17.202 0.009 8.043 1.00 95.44 70 ALA A N 1
ATOM 545 C CA . ALA A 1 70 ? -16.936 -1.416 8.198 1.00 95.44 70 ALA A CA 1
ATOM 546 C C . ALA A 1 70 ? -18.079 -2.112 8.954 1.00 95.44 70 ALA A C 1
ATOM 548 O O . ALA A 1 70 ? -18.573 -1.609 9.965 1.00 95.44 70 ALA A O 1
ATOM 549 N N . GLN A 1 71 ? -18.464 -3.311 8.505 1.00 95.38 71 GLN A N 1
ATOM 550 C CA . GLN A 1 71 ? -19.425 -4.143 9.228 1.00 95.38 71 GLN A CA 1
ATOM 551 C C . GLN A 1 71 ? -18.772 -4.719 10.494 1.00 95.38 71 GLN A C 1
ATOM 553 O O . GLN A 1 71 ? -17.945 -5.628 10.426 1.00 95.38 71 GLN A O 1
ATOM 558 N N . VAL A 1 72 ? -19.173 -4.217 11.659 1.00 93.75 72 VAL A N 1
ATOM 559 C CA . VAL A 1 72 ? -18.734 -4.739 12.958 1.00 93.75 72 VAL A CA 1
ATOM 560 C C . VAL A 1 72 ? -19.525 -6.006 13.295 1.00 93.75 72 VAL A C 1
ATOM 562 O O . VAL A 1 72 ? -20.754 -5.995 13.298 1.00 93.75 72 VAL A O 1
ATOM 565 N N . ARG A 1 73 ? -18.822 -7.102 13.602 1.00 95.06 73 ARG A N 1
ATOM 566 C CA . ARG A 1 73 ? -19.411 -8.341 14.136 1.00 95.06 73 ARG A CA 1
ATOM 567 C C . ARG A 1 73 ? -18.984 -8.515 15.593 1.00 95.06 73 ARG A C 1
ATOM 569 O O . ARG A 1 73 ? -17.801 -8.400 15.898 1.00 95.06 73 ARG A O 1
ATOM 576 N N . GLY A 1 74 ? -19.936 -8.805 16.478 1.00 93.31 74 GLY A N 1
ATOM 577 C CA . GLY A 1 74 ? -19.700 -8.867 17.925 1.00 93.31 74 GLY A CA 1
ATOM 578 C C . GLY A 1 74 ? -19.791 -7.496 18.606 1.00 93.31 74 GLY A C 1
ATOM 579 O O . GLY A 1 74 ? -20.442 -6.586 18.098 1.00 93.31 74 GLY A O 1
ATOM 580 N N . HIS A 1 75 ? -19.160 -7.354 19.775 1.00 91.06 75 HIS A N 1
ATOM 581 C CA . HIS A 1 75 ? -19.219 -6.133 20.584 1.00 91.06 75 HIS A CA 1
ATOM 582 C C . HIS A 1 75 ? -17.902 -5.346 20.513 1.00 91.06 75 HIS A C 1
ATOM 584 O O . HIS A 1 75 ? -16.899 -5.744 21.107 1.00 91.06 75 HIS A O 1
ATOM 590 N N . PHE A 1 76 ? -17.909 -4.208 19.812 1.00 92.31 76 PHE A N 1
ATOM 591 C CA . PHE A 1 76 ? -16.737 -3.336 19.713 1.00 92.31 76 PHE A CA 1
ATOM 592 C C . PHE A 1 76 ? -16.570 -2.478 20.984 1.00 92.31 76 PHE A C 1
ATOM 594 O O . PHE A 1 76 ? -17.531 -1.821 21.398 1.00 92.31 76 PHE A O 1
ATOM 601 N N . PRO A 1 77 ? -15.385 -2.439 21.625 1.00 93.00 77 PRO A N 1
ATOM 602 C CA . PRO A 1 77 ? -15.191 -1.687 22.863 1.00 93.00 77 PRO A CA 1
ATOM 603 C C . PRO A 1 77 ? -15.409 -0.179 22.680 1.00 93.00 77 PRO A C 1
ATOM 605 O O . PRO A 1 77 ? -14.724 0.468 21.894 1.00 93.00 77 PRO A O 1
ATOM 608 N N . LYS A 1 78 ? -16.330 0.410 23.455 1.00 91.69 78 LYS A N 1
ATOM 609 C CA . LYS A 1 78 ? -16.655 1.850 23.371 1.00 91.69 78 LYS A CA 1
ATOM 610 C C . LYS A 1 78 ? -15.512 2.768 23.815 1.00 91.69 78 LYS A C 1
ATOM 612 O O . LYS A 1 78 ? -15.476 3.921 23.400 1.00 91.69 78 LYS A O 1
ATOM 617 N N . TRP A 1 79 ? -14.607 2.266 24.657 1.00 94.81 79 TRP A N 1
ATOM 618 C CA . TRP A 1 79 ? -13.430 3.005 25.122 1.00 94.81 79 TRP A CA 1
ATOM 619 C C . TRP A 1 79 ? -12.318 3.076 24.066 1.00 94.81 79 TRP A C 1
ATOM 621 O O . TRP A 1 79 ? -11.433 3.921 24.177 1.00 94.81 79 TRP A O 1
ATOM 631 N N . LEU A 1 80 ? -12.351 2.219 23.038 1.00 95.31 80 LEU A N 1
ATOM 632 C CA . LEU A 1 80 ? -11.357 2.227 21.972 1.00 95.31 80 LEU A CA 1
ATOM 633 C C . LEU A 1 80 ? -11.710 3.316 20.956 1.00 95.31 80 LEU A C 1
ATOM 635 O O . LEU A 1 80 ? -12.628 3.168 20.147 1.00 95.31 80 LEU A O 1
ATOM 639 N N . SER A 1 81 ? -10.968 4.417 21.017 1.00 96.88 81 SER A N 1
ATOM 640 C CA . SER A 1 81 ? -11.118 5.566 20.129 1.00 96.88 81 SER A CA 1
ATOM 641 C C . SER A 1 81 ? -9.753 5.967 19.589 1.00 96.88 81 SER A C 1
ATOM 643 O O . SER A 1 81 ? -8.810 6.156 20.357 1.00 96.88 81 SER A O 1
ATOM 645 N N . GLY A 1 82 ? -9.624 6.067 18.270 1.00 97.25 82 GLY A N 1
ATOM 646 C CA . GLY A 1 82 ? -8.348 6.380 17.639 1.00 97.25 82 GLY A CA 1
ATOM 647 C C . GLY A 1 82 ? -8.271 5.949 16.182 1.00 97.25 82 GLY A C 1
ATOM 648 O O . GLY A 1 82 ? -9.277 5.680 15.527 1.00 97.25 82 GLY A O 1
ATOM 649 N N . SER A 1 83 ? -7.052 5.916 15.652 1.00 97.75 83 SER A N 1
ATOM 650 C CA . SER A 1 83 ? -6.772 5.464 14.289 1.00 97.75 83 SER A CA 1
ATOM 651 C C . SER A 1 83 ? -5.643 4.445 14.291 1.00 97.75 83 SER A C 1
ATOM 653 O O . SER A 1 83 ? -4.543 4.745 14.745 1.00 97.75 83 SER A O 1
ATOM 655 N N . LEU A 1 84 ? -5.902 3.260 13.744 1.00 97.81 84 LEU A N 1
ATOM 656 C CA . LEU A 1 84 ? -4.866 2.290 13.416 1.00 97.81 84 LEU A CA 1
ATOM 657 C C . LEU A 1 84 ? -4.370 2.585 12.005 1.00 97.81 84 LEU A C 1
ATOM 659 O O . LEU A 1 84 ? -5.135 2.483 11.044 1.00 97.81 84 LEU A O 1
ATOM 663 N N . LEU A 1 85 ? -3.092 2.934 11.899 1.00 98.06 85 LEU A N 1
ATOM 664 C CA . LEU A 1 85 ? -2.399 3.125 10.632 1.00 98.06 85 LEU A CA 1
ATOM 665 C C . LEU A 1 85 ? -1.502 1.920 10.359 1.00 98.06 85 LEU A C 1
ATOM 667 O O . LEU A 1 85 ? -0.755 1.485 11.234 1.00 98.06 85 LEU A O 1
ATOM 671 N N . ARG A 1 86 ? -1.580 1.376 9.145 1.00 98.00 86 ARG A N 1
ATOM 672 C CA . ARG A 1 86 ? -0.682 0.323 8.660 1.00 98.00 86 ARG A CA 1
ATOM 673 C C . ARG A 1 86 ? -0.180 0.685 7.273 1.00 98.00 86 ARG A C 1
ATOM 675 O O . ARG A 1 86 ? -0.905 1.303 6.499 1.00 98.00 86 ARG A O 1
ATOM 682 N N . ILE A 1 87 ? 1.042 0.274 6.970 1.00 96.75 87 ILE A N 1
ATOM 683 C CA . ILE A 1 87 ? 1.646 0.419 5.648 1.00 96.75 87 ILE A CA 1
ATOM 684 C C . ILE A 1 87 ? 1.916 -0.982 5.114 1.00 96.75 87 ILE A C 1
ATOM 686 O O . ILE A 1 87 ? 2.327 -1.868 5.867 1.00 96.75 87 ILE A O 1
ATOM 690 N N . GLY A 1 88 ? 1.663 -1.175 3.827 1.00 95.62 88 GLY A N 1
ATOM 691 C CA . GLY A 1 88 ? 2.036 -2.375 3.094 1.00 95.62 88 GLY A CA 1
ATOM 692 C C . GLY A 1 88 ? 2.140 -2.082 1.600 1.00 95.62 88 GLY A C 1
ATOM 693 O O . GLY A 1 88 ? 1.726 -1.008 1.165 1.00 95.62 88 GLY A O 1
ATOM 694 N N . PRO A 1 89 ? 2.702 -3.003 0.810 1.00 96.75 89 PRO A N 1
ATOM 695 C CA . PRO A 1 89 ? 2.688 -2.876 -0.639 1.00 96.75 89 PRO A CA 1
ATOM 696 C C . PRO A 1 89 ? 1.256 -3.062 -1.161 1.00 96.75 89 PRO A C 1
ATOM 698 O O . PRO A 1 89 ? 0.562 -3.993 -0.756 1.00 96.75 89 PRO A O 1
ATOM 701 N N . GLY A 1 90 ? 0.810 -2.166 -2.041 1.00 96.12 90 GLY A N 1
ATOM 702 C CA . GLY A 1 90 ? -0.530 -2.215 -2.642 1.00 96.12 90 GLY A CA 1
ATOM 703 C C . GLY A 1 90 ? -0.550 -2.140 -4.166 1.00 96.12 90 GLY A C 1
ATOM 704 O O . GLY A 1 90 ? -1.607 -2.322 -4.760 1.00 96.12 90 GLY A O 1
ATOM 705 N N . LYS A 1 91 ? 0.595 -1.883 -4.809 1.00 97.06 91 LYS A N 1
ATOM 706 C CA . LYS A 1 91 ? 0.726 -1.871 -6.270 1.00 97.06 91 LYS A CA 1
ATOM 707 C C . LYS A 1 91 ? 2.018 -2.556 -6.688 1.00 97.06 91 LYS A C 1
ATOM 709 O O . LYS A 1 91 ? 3.092 -2.153 -6.251 1.00 97.06 91 LYS A O 1
ATOM 714 N N . PHE A 1 92 ? 1.892 -3.579 -7.519 1.00 96.62 92 PHE A N 1
ATOM 715 C CA . PHE A 1 92 ? 2.954 -4.491 -7.936 1.00 96.62 92 PHE A CA 1
ATOM 716 C C . PHE A 1 92 ? 3.300 -4.372 -9.431 1.00 96.62 92 PHE A C 1
ATOM 718 O O . PHE A 1 92 ? 4.184 -5.079 -9.915 1.00 96.62 92 PHE A O 1
ATOM 725 N N . GLU A 1 93 ? 2.669 -3.444 -10.153 1.00 96.06 93 GLU A N 1
ATOM 726 C CA . GLU A 1 93 ? 2.910 -3.223 -11.576 1.00 96.06 93 GLU A CA 1
ATOM 727 C C . GLU A 1 93 ? 2.709 -1.760 -12.002 1.00 96.06 93 GLU A C 1
ATOM 729 O O . GLU A 1 93 ? 1.928 -1.017 -11.402 1.00 96.06 93 GLU A O 1
ATOM 734 N N . PHE A 1 94 ? 3.405 -1.371 -13.070 1.00 95.62 94 PHE A N 1
ATOM 735 C CA . PHE A 1 94 ? 3.206 -0.126 -13.817 1.00 95.62 94 PHE A CA 1
ATOM 736 C C . PHE A 1 94 ? 3.256 -0.450 -15.312 1.00 95.62 94 PHE A C 1
ATOM 738 O O . PHE A 1 94 ? 4.227 -1.051 -15.778 1.00 95.62 94 PHE A O 1
ATOM 745 N N . GLY A 1 95 ? 2.206 -0.103 -16.058 1.00 93.56 95 GLY A N 1
ATOM 746 C CA . GLY A 1 95 ? 2.032 -0.531 -17.443 1.00 93.56 95 GLY A CA 1
ATOM 747 C C . GLY A 1 95 ? 2.217 -2.041 -17.624 1.00 93.56 95 GLY A C 1
ATOM 748 O O . GLY A 1 95 ? 1.431 -2.854 -17.135 1.00 93.56 95 GLY A O 1
ATOM 749 N N . LYS A 1 96 ? 3.269 -2.423 -18.357 1.00 92.88 96 LYS A N 1
ATOM 750 C CA . LYS A 1 96 ? 3.635 -3.831 -18.617 1.00 92.88 96 LYS A CA 1
ATOM 751 C C . LYS A 1 96 ? 4.666 -4.386 -17.631 1.00 92.88 96 LYS A C 1
ATOM 753 O O . LYS A 1 96 ? 4.859 -5.603 -17.592 1.00 92.88 96 LYS A O 1
ATOM 758 N N . ASP A 1 97 ? 5.318 -3.518 -16.864 1.00 93.88 97 ASP A N 1
ATOM 759 C CA . ASP A 1 97 ? 6.400 -3.882 -15.959 1.00 93.88 97 ASP A CA 1
ATOM 760 C C . ASP A 1 97 ? 5.834 -4.342 -14.614 1.00 93.88 97 ASP A C 1
ATOM 762 O O . ASP A 1 97 ? 4.878 -3.766 -14.090 1.00 93.88 97 ASP A O 1
ATOM 766 N N . LYS A 1 98 ? 6.441 -5.384 -14.043 1.00 95.00 98 LYS A N 1
ATOM 767 C CA . LYS A 1 98 ? 6.027 -5.982 -12.770 1.00 95.00 98 LYS A CA 1
ATOM 768 C C . LYS A 1 98 ? 7.192 -6.034 -11.799 1.00 95.00 98 LYS A C 1
ATOM 770 O O . LYS A 1 98 ? 8.324 -6.308 -12.195 1.00 95.00 98 LYS A O 1
ATOM 775 N N . TYR A 1 99 ? 6.886 -5.824 -10.529 1.00 95.12 99 TYR A N 1
ATOM 776 C CA . TYR A 1 99 ? 7.830 -6.033 -9.446 1.00 95.12 99 TYR A CA 1
ATOM 777 C C . TYR A 1 99 ? 8.040 -7.530 -9.188 1.00 95.12 99 TYR A C 1
ATOM 779 O O . TYR A 1 99 ? 7.096 -8.321 -9.191 1.00 95.12 99 TYR A O 1
ATOM 787 N N . ASN A 1 100 ? 9.293 -7.915 -8.952 1.00 92.38 100 ASN A N 1
ATOM 788 C CA . ASN A 1 100 ? 9.706 -9.301 -8.723 1.00 92.38 100 ASN A CA 1
ATOM 789 C C . ASN A 1 100 ? 9.757 -9.673 -7.237 1.00 92.38 100 ASN A C 1
ATOM 791 O O . ASN A 1 100 ? 9.811 -10.857 -6.902 1.00 92.38 100 ASN A O 1
ATOM 795 N N . HIS A 1 101 ? 9.762 -8.681 -6.345 1.00 92.81 101 HIS A N 1
ATOM 796 C CA . HIS A 1 101 ? 9.884 -8.885 -4.908 1.00 92.81 101 HIS A CA 1
ATOM 797 C C . HIS A 1 101 ? 8.740 -8.216 -4.145 1.00 92.81 101 HIS A C 1
ATOM 799 O O . HIS A 1 101 ? 8.279 -7.134 -4.499 1.00 92.81 101 HIS A O 1
ATOM 805 N N . TRP A 1 102 ? 8.302 -8.845 -3.050 1.00 91.44 102 TRP A N 1
ATOM 806 C CA . TRP A 1 102 ? 7.198 -8.337 -2.228 1.00 91.44 102 TRP A CA 1
ATOM 807 C C . TRP A 1 102 ? 7.462 -6.929 -1.671 1.00 91.44 102 TRP A C 1
ATOM 809 O O . TRP A 1 102 ? 6.558 -6.100 -1.634 1.00 91.44 102 TRP A O 1
ATOM 819 N N . PHE A 1 103 ? 8.710 -6.655 -1.279 1.00 93.75 103 PHE A N 1
ATOM 820 C CA . PHE A 1 103 ? 9.134 -5.350 -0.754 1.00 93.75 103 PHE A CA 1
ATOM 821 C C . PHE A 1 103 ? 9.202 -4.226 -1.790 1.00 93.75 103 PHE A C 1
ATOM 823 O O . PHE A 1 103 ? 9.321 -3.075 -1.388 1.00 93.75 103 PHE A O 1
ATOM 830 N N . ASP A 1 104 ? 9.106 -4.530 -3.084 1.00 95.12 104 ASP A N 1
ATOM 831 C CA . ASP A 1 104 ? 9.212 -3.508 -4.129 1.00 95.12 104 ASP A CA 1
ATOM 832 C C . ASP A 1 104 ? 7.853 -2.879 -4.473 1.00 95.12 104 ASP A C 1
ATOM 834 O O . ASP A 1 104 ? 7.784 -1.877 -5.183 1.00 95.12 104 ASP A O 1
ATOM 838 N N . GLY A 1 105 ? 6.751 -3.469 -3.996 1.00 95.25 105 GLY A N 1
ATOM 839 C CA . GLY A 1 105 ? 5.417 -2.939 -4.249 1.00 95.25 105 GLY A CA 1
ATOM 840 C C . GLY A 1 105 ? 5.215 -1.564 -3.605 1.00 95.25 105 GLY A C 1
ATOM 841 O O . GLY A 1 105 ? 5.659 -1.304 -2.487 1.00 95.25 105 GLY A O 1
ATOM 842 N N . MET A 1 106 ? 4.496 -0.673 -4.288 1.00 97.38 106 MET A N 1
ATOM 843 C CA . MET A 1 106 ? 4.322 0.706 -3.826 1.00 97.38 106 MET A CA 1
ATOM 844 C C . MET A 1 106 ? 3.518 0.779 -2.532 1.00 97.38 106 MET A C 1
ATOM 846 O O . MET A 1 106 ? 2.489 0.115 -2.382 1.00 97.38 106 MET A O 1
ATOM 850 N N . ALA A 1 107 ? 3.972 1.640 -1.622 1.00 97.38 107 ALA A N 1
ATOM 851 C CA . ALA A 1 107 ? 3.390 1.799 -0.299 1.00 97.38 107 ALA A CA 1
ATOM 852 C C . ALA A 1 107 ? 1.941 2.307 -0.359 1.00 97.38 107 ALA A C 1
ATOM 854 O O . ALA A 1 107 ? 1.662 3.432 -0.780 1.00 97.38 107 ALA A O 1
ATOM 855 N N . LEU A 1 108 ? 1.025 1.487 0.141 1.00 98.12 108 LEU A N 1
ATOM 856 C CA . LEU A 1 108 ? -0.368 1.812 0.394 1.00 98.12 108 LEU A CA 1
ATOM 857 C C . LEU A 1 108 ? -0.557 2.024 1.898 1.00 98.12 108 LEU A C 1
ATOM 859 O O . LEU A 1 108 ? -0.223 1.168 2.722 1.00 98.12 108 LEU A O 1
ATOM 863 N N . LEU A 1 109 ? -1.080 3.191 2.269 1.00 98.25 109 LEU A N 1
ATOM 864 C CA . LEU A 1 109 ? -1.434 3.493 3.649 1.00 98.25 109 LEU A CA 1
ATOM 865 C C . LEU A 1 109 ? -2.863 3.026 3.894 1.00 98.25 109 LEU A C 1
ATOM 867 O O . LEU A 1 109 ? -3.776 3.403 3.165 1.00 98.25 109 LEU A O 1
ATOM 871 N N . HIS A 1 110 ? -3.061 2.262 4.961 1.00 98.12 110 HIS A N 1
ATOM 872 C CA . HIS A 1 110 ? -4.359 1.798 5.433 1.00 98.12 110 HIS A CA 1
ATOM 873 C C . HIS A 1 110 ? -4.696 2.512 6.739 1.00 98.12 110 HIS A C 1
ATOM 875 O O . HIS A 1 110 ? -3.876 2.534 7.660 1.00 98.12 110 HIS A O 1
ATOM 881 N N . GLN A 1 111 ? -5.909 3.051 6.848 1.00 98.25 111 GLN A N 1
ATOM 882 C CA . GLN A 1 111 ? -6.423 3.606 8.095 1.00 98.25 111 GLN A CA 1
ATOM 883 C C . GLN A 1 111 ? -7.724 2.915 8.488 1.00 98.25 111 GLN A C 1
ATOM 885 O O . GLN A 1 111 ? -8.692 2.935 7.733 1.00 98.25 111 GLN A O 1
ATOM 890 N N . PHE A 1 112 ? -7.763 2.413 9.721 1.00 97.88 112 PHE A N 1
ATOM 891 C CA . PHE A 1 112 ? -9.003 2.097 10.421 1.00 97.88 112 PHE A CA 1
ATOM 892 C C . PHE A 1 112 ? -9.222 3.156 11.493 1.00 97.88 112 PHE A C 1
ATOM 894 O O . PHE A 1 112 ? -8.445 3.239 12.443 1.00 97.88 112 PHE A O 1
ATOM 901 N N . LYS 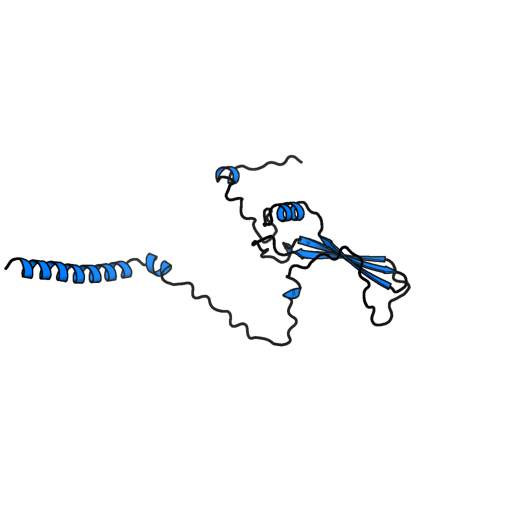A 1 113 ? -10.248 3.990 11.337 1.00 97.62 113 LYS A N 1
ATOM 902 C CA . LYS A 1 113 ? -10.657 4.960 12.357 1.00 97.62 113 LYS A CA 1
ATOM 903 C C . LYS A 1 113 ? -11.776 4.347 13.191 1.00 97.62 113 LYS A C 1
ATOM 905 O O . LYS A 1 113 ? -12.728 3.803 12.638 1.00 97.62 113 LYS A O 1
ATOM 910 N N . MET A 1 114 ? -11.636 4.425 14.507 1.00 97.00 114 MET A N 1
ATOM 911 C CA . MET A 1 114 ? -12.544 3.842 15.489 1.00 97.00 114 MET A CA 1
ATOM 912 C C . MET A 1 114 ? -13.061 4.956 16.384 1.00 97.00 114 MET A C 1
ATOM 914 O O . MET A 1 114 ? -12.268 5.692 16.970 1.00 97.00 114 MET A O 1
ATOM 918 N N . GLU A 1 115 ? -14.378 5.102 16.468 1.00 94.94 115 GLU A N 1
ATOM 919 C CA . GLU A 1 115 ? -15.008 6.135 17.285 1.00 94.94 115 GLU A CA 1
ATOM 920 C C . GLU A 1 115 ? -16.411 5.686 17.710 1.00 94.94 115 GLU A C 1
ATOM 922 O O . GLU A 1 115 ? -17.232 5.316 16.872 1.00 94.94 115 GLU A O 1
ATOM 927 N N . LYS A 1 116 ? -16.702 5.721 19.019 1.00 90.06 116 LYS A N 1
ATOM 928 C CA . LYS A 1 116 ? -18.036 5.422 19.587 1.00 90.06 116 LYS A CA 1
ATOM 929 C C . LYS A 1 116 ? -18.623 4.070 19.139 1.00 90.06 116 LYS A C 1
ATOM 931 O O . LYS A 1 116 ? -19.830 3.938 18.965 1.00 90.06 116 LYS A O 1
ATOM 936 N N . GLY A 1 117 ? -17.775 3.056 18.961 1.00 90.88 117 GLY A N 1
ATOM 937 C CA . GLY A 1 117 ? -18.195 1.724 18.505 1.00 90.88 117 GLY A CA 1
ATOM 938 C C . GLY A 1 117 ? -18.383 1.587 16.990 1.00 90.88 117 GLY A C 1
ATOM 939 O O . GLY A 1 117 ? -18.701 0.497 16.525 1.00 90.88 117 GLY A O 1
ATOM 940 N N . MET A 1 118 ? -18.166 2.655 16.218 1.00 93.06 118 MET A N 1
ATOM 941 C CA . MET A 1 118 ? -18.131 2.615 14.757 1.00 93.06 118 MET A CA 1
ATOM 942 C C . MET A 1 118 ? -16.693 2.473 14.264 1.00 93.06 118 MET A C 1
ATOM 944 O O . MET A 1 118 ? -15.765 3.037 14.850 1.00 93.06 118 MET A O 1
ATOM 948 N N . VAL A 1 119 ? -16.523 1.751 13.157 1.00 97.00 119 VAL A N 1
ATOM 949 C CA . VAL A 1 119 ? -15.234 1.579 12.487 1.00 97.00 119 VAL A CA 1
ATOM 950 C C . VAL A 1 119 ? -15.375 1.997 11.033 1.00 97.00 119 VAL A C 1
ATOM 952 O O . VAL A 1 119 ? -16.291 1.561 10.337 1.00 97.00 119 VAL A O 1
ATOM 955 N N . THR A 1 120 ? -14.457 2.833 10.567 1.00 97.75 120 THR A N 1
ATOM 956 C CA . THR A 1 120 ? -14.377 3.236 9.164 1.00 97.75 120 THR A CA 1
ATOM 957 C C . THR A 1 120 ? -13.008 2.926 8.589 1.00 97.75 120 THR A C 1
ATOM 959 O O . THR A 1 120 ? -12.002 3.054 9.288 1.00 97.75 120 THR A O 1
ATOM 962 N N . TYR A 1 121 ? -12.969 2.580 7.311 1.00 98.31 121 TYR A N 1
ATOM 963 C CA . TYR A 1 121 ? -11.768 2.260 6.560 1.00 98.31 121 TYR A CA 1
ATOM 964 C C . TYR A 1 121 ? -11.529 3.276 5.441 1.00 98.31 121 TYR A C 1
ATOM 966 O O . TYR A 1 121 ? -12.473 3.766 4.822 1.00 98.31 121 TYR A O 1
ATOM 974 N N . ARG A 1 122 ? -10.257 3.574 5.179 1.00 98.12 122 ARG A N 1
ATOM 975 C CA . ARG A 1 122 ? -9.795 4.235 3.953 1.00 98.12 122 ARG A CA 1
ATOM 976 C C . ARG A 1 122 ? -8.373 3.791 3.624 1.00 98.12 122 ARG A C 1
ATOM 978 O O . ARG A 1 122 ? -7.617 3.413 4.526 1.00 98.12 122 ARG A O 1
ATOM 985 N N . SER A 1 123 ? -7.991 3.900 2.360 1.00 98.12 123 SER A N 1
ATOM 986 C CA . SER A 1 123 ? -6.616 3.690 1.909 1.00 98.12 123 SER A CA 1
ATOM 987 C C . SER A 1 123 ? -6.197 4.695 0.850 1.00 98.12 123 SER A C 1
ATOM 989 O O . SER A 1 123 ? -7.031 5.225 0.118 1.00 98.12 123 SER A O 1
ATOM 991 N N . LYS A 1 124 ? -4.897 4.986 0.803 1.00 98.06 124 LYS A N 1
ATOM 992 C CA . LYS A 1 124 ? -4.312 5.896 -0.183 1.00 98.06 124 LYS A CA 1
ATOM 993 C C . LYS A 1 124 ? -2.862 5.535 -0.457 1.00 98.06 124 LYS A C 1
ATOM 995 O O . LYS A 1 124 ? -2.123 5.239 0.488 1.00 98.06 124 LYS A O 1
ATOM 1000 N N . PHE A 1 125 ? -2.446 5.587 -1.718 1.00 98.12 125 PHE A N 1
ATOM 1001 C CA . PHE A 1 125 ? -1.038 5.404 -2.056 1.00 98.12 125 PHE A CA 1
ATOM 1002 C C . PHE A 1 125 ? -0.188 6.554 -1.519 1.00 98.12 125 PHE A C 1
ATOM 1004 O O . PHE A 1 125 ? -0.549 7.735 -1.632 1.00 98.12 125 PHE A O 1
ATOM 1011 N N . LEU A 1 126 ? 0.965 6.207 -0.945 1.00 97.62 126 LEU A N 1
ATOM 1012 C CA . LEU A 1 126 ? 1.976 7.185 -0.583 1.00 97.62 126 LEU A CA 1
ATOM 1013 C C . LEU A 1 126 ? 2.483 7.848 -1.861 1.00 97.62 126 LEU A C 1
ATOM 1015 O O . LEU A 1 126 ? 2.986 7.186 -2.764 1.00 97.62 126 LEU A O 1
ATOM 1019 N N . GLN A 1 127 ? 2.383 9.170 -1.917 1.00 97.06 127 GLN A N 1
ATOM 1020 C CA . GLN A 1 127 ? 2.827 9.961 -3.061 1.00 97.06 127 GLN A CA 1
ATOM 1021 C C . GLN A 1 127 ? 4.348 10.186 -3.007 1.00 97.06 127 GLN A C 1
ATOM 1023 O O . GLN A 1 127 ? 4.804 11.331 -2.957 1.00 97.06 127 GLN A O 1
ATOM 1028 N N . SER A 1 128 ? 5.113 9.090 -2.958 1.00 96.31 128 SER A N 1
ATOM 1029 C CA . SER A 1 128 ? 6.576 9.098 -3.025 1.00 96.31 128 SER A CA 1
ATOM 1030 C C . SER A 1 128 ? 7.057 9.493 -4.419 1.00 96.31 128 SER A C 1
ATOM 1032 O O . SER A 1 128 ? 6.309 9.411 -5.399 1.00 96.31 128 SER A O 1
ATOM 1034 N N . ASP A 1 129 ? 8.318 9.901 -4.520 1.00 96.50 129 ASP A N 1
ATOM 1035 C CA . ASP A 1 129 ? 8.912 10.266 -5.806 1.00 96.50 129 ASP A CA 1
ATOM 1036 C C . ASP A 1 129 ? 8.957 9.066 -6.756 1.00 96.50 129 ASP A C 1
ATOM 1038 O O . ASP A 1 129 ? 8.635 9.222 -7.935 1.00 96.50 129 ASP A O 1
ATOM 1042 N N . THR A 1 130 ? 9.205 7.854 -6.235 1.00 95.44 130 THR A N 1
ATOM 1043 C CA . THR A 1 130 ? 9.063 6.609 -7.004 1.00 95.44 130 THR A CA 1
ATOM 1044 C C . THR A 1 130 ? 7.653 6.432 -7.549 1.00 95.44 130 THR A C 1
ATOM 1046 O O . THR A 1 130 ? 7.484 6.237 -8.753 1.00 95.44 130 THR A O 1
ATOM 1049 N N . TYR A 1 131 ? 6.629 6.529 -6.690 1.00 96.69 131 TYR A N 1
ATOM 1050 C CA . TYR A 1 131 ? 5.244 6.318 -7.110 1.00 96.69 131 TYR A CA 1
ATOM 1051 C C . TYR A 1 131 ? 4.839 7.313 -8.199 1.00 96.69 131 TYR A C 1
ATOM 1053 O O . TYR A 1 131 ? 4.274 6.918 -9.219 1.00 96.69 131 TYR A O 1
ATOM 1061 N N . LYS A 1 132 ? 5.160 8.599 -8.014 1.00 97.44 132 LYS A N 1
ATOM 1062 C CA . LYS A 1 132 ? 4.864 9.656 -8.991 1.00 97.44 132 LYS A CA 1
ATOM 1063 C C . LYS A 1 132 ? 5.597 9.430 -10.309 1.00 97.44 132 LYS A C 1
ATOM 1065 O O . LYS A 1 132 ? 4.962 9.457 -11.356 1.00 97.44 132 LYS A O 1
ATOM 1070 N N . THR A 1 133 ? 6.904 9.178 -10.263 1.00 94.88 133 THR A N 1
ATOM 1071 C CA . THR A 1 133 ? 7.738 8.993 -11.461 1.00 94.88 133 THR A CA 1
ATOM 1072 C C . THR A 1 133 ? 7.275 7.785 -12.272 1.00 94.88 133 THR A C 1
ATOM 1074 O O . THR A 1 133 ? 7.048 7.902 -13.476 1.00 94.88 133 THR A O 1
ATOM 1077 N N . ASN A 1 134 ? 7.045 6.645 -11.615 1.00 95.19 134 ASN A N 1
ATOM 1078 C CA . ASN A 1 134 ? 6.567 5.439 -12.290 1.00 95.19 134 ASN A CA 1
ATOM 1079 C C . ASN A 1 134 ? 5.126 5.601 -12.803 1.00 95.19 134 ASN A C 1
ATOM 1081 O O . ASN A 1 134 ? 4.804 5.090 -13.872 1.00 95.19 134 ASN A O 1
ATOM 1085 N N . SER A 1 135 ? 4.272 6.360 -12.099 1.00 95.38 135 SER A N 1
ATOM 1086 C CA . SER A 1 135 ? 2.912 6.676 -12.568 1.00 95.38 135 SER A CA 1
ATOM 1087 C C . SER A 1 135 ? 2.911 7.578 -13.803 1.00 95.38 135 SER A C 1
ATOM 1089 O O . SER A 1 135 ? 2.115 7.361 -14.708 1.00 95.38 135 SER A O 1
ATOM 1091 N N . VAL A 1 136 ? 3.795 8.581 -13.859 1.00 95.94 136 VAL A N 1
ATOM 1092 C CA . VAL A 1 136 ? 3.911 9.504 -15.005 1.00 95.94 136 VAL A CA 1
ATOM 1093 C C . VAL A 1 136 ? 4.409 8.778 -16.254 1.00 95.94 136 VAL A C 1
ATOM 1095 O O . VAL A 1 136 ? 3.939 9.059 -17.353 1.00 95.94 136 VAL A O 1
ATOM 1098 N N . HIS A 1 137 ? 5.353 7.851 -16.096 1.00 92.56 137 HIS A N 1
ATOM 1099 C CA . HIS A 1 137 ? 5.938 7.111 -17.215 1.00 92.56 137 HIS A CA 1
ATOM 1100 C C . HIS A 1 137 ? 5.226 5.791 -17.545 1.00 92.56 137 HIS A C 1
ATOM 1102 O O . HIS A 1 137 ? 5.607 5.146 -18.520 1.00 92.56 137 HIS A O 1
ATOM 1108 N N . ASP A 1 138 ? 4.237 5.389 -16.740 1.00 94.81 138 ASP A N 1
ATOM 1109 C CA . ASP A 1 138 ? 3.528 4.101 -16.809 1.00 94.81 138 ASP A CA 1
ATOM 1110 C C . ASP A 1 138 ? 4.467 2.886 -16.968 1.00 94.81 138 ASP A C 1
ATOM 1112 O O . ASP A 1 138 ? 4.215 1.955 -17.733 1.00 94.81 138 ASP A O 1
ATOM 1116 N N . ARG A 1 139 ? 5.609 2.921 -16.269 1.00 93.69 139 ARG A N 1
ATOM 1117 C CA . ARG A 1 139 ? 6.634 1.863 -16.263 1.00 93.69 139 ARG A CA 1
ATOM 1118 C C . ARG A 1 139 ? 7.532 1.973 -15.030 1.00 93.69 139 ARG A C 1
ATOM 1120 O O . ARG A 1 139 ? 7.566 3.024 -14.389 1.00 93.69 139 ARG A O 1
ATOM 1127 N N . ILE A 1 140 ? 8.294 0.926 -14.708 1.00 94.12 140 ILE A N 1
ATOM 1128 C CA . ILE A 1 140 ? 9.231 0.957 -13.570 1.00 94.12 140 ILE A CA 1
ATOM 1129 C C . ILE A 1 140 ? 10.522 1.663 -14.012 1.00 94.12 140 ILE A C 1
ATOM 1131 O O . ILE A 1 140 ? 11.359 1.088 -14.706 1.00 94.12 140 ILE A O 1
ATOM 1135 N N . VAL A 1 141 ? 10.669 2.937 -13.631 1.00 91.31 141 VAL A N 1
ATOM 1136 C CA . VAL A 1 141 ? 11.825 3.790 -13.979 1.00 91.31 141 VAL A CA 1
ATOM 1137 C C . VAL A 1 141 ? 12.862 3.838 -12.858 1.00 91.31 141 VAL A C 1
ATOM 1139 O O . VAL A 1 141 ? 14.050 4.015 -13.125 1.00 91.31 141 VAL A O 1
ATOM 1142 N N . ILE A 1 142 ? 12.428 3.659 -11.611 1.00 89.44 142 ILE A N 1
ATOM 1143 C CA . ILE A 1 142 ? 13.293 3.622 -10.428 1.00 89.44 142 ILE A CA 1
ATOM 1144 C C . ILE A 1 142 ? 13.410 2.179 -9.933 1.00 89.44 142 ILE A C 1
ATOM 1146 O O . ILE A 1 142 ? 12.400 1.490 -9.776 1.00 89.44 142 ILE A O 1
ATOM 1150 N N . SER A 1 143 ? 14.651 1.730 -9.733 1.00 91.94 143 SER A N 1
ATOM 1151 C CA . SER A 1 143 ? 14.958 0.407 -9.185 1.00 91.94 143 SER A CA 1
ATOM 1152 C C . SER A 1 143 ? 14.603 0.337 -7.704 1.00 91.94 143 SER A C 1
ATOM 1154 O O . SER A 1 143 ? 14.904 1.261 -6.953 1.00 91.94 143 SER A O 1
ATOM 1156 N N . GLU A 1 144 ? 14.040 -0.791 -7.294 1.00 93.25 144 GLU A N 1
ATOM 1157 C CA . GLU A 1 144 ? 13.730 -1.118 -5.900 1.00 93.25 144 GLU A CA 1
ATOM 1158 C C . GLU A 1 144 ? 14.604 -2.294 -5.428 1.00 93.25 144 GLU A C 1
ATOM 1160 O O . GLU A 1 144 ? 15.541 -2.704 -6.119 1.00 93.25 144 GLU A O 1
ATOM 1165 N N . PHE A 1 145 ? 14.325 -2.839 -4.244 1.00 92.56 145 PHE A N 1
ATOM 1166 C CA . PHE A 1 145 ? 15.151 -3.859 -3.594 1.00 92.56 145 PHE A CA 1
ATOM 1167 C C . PHE A 1 145 ? 15.422 -5.097 -4.470 1.00 92.56 145 PHE A C 1
ATOM 1169 O O . PHE A 1 145 ? 16.568 -5.536 -4.568 1.00 92.56 145 PHE A O 1
ATOM 1176 N N . GLY A 1 146 ? 14.395 -5.667 -5.104 1.00 91.00 146 GLY A N 1
ATOM 1177 C CA . GLY A 1 146 ? 14.501 -6.887 -5.915 1.00 91.00 146 GLY A CA 1
ATOM 1178 C C . GLY A 1 146 ? 14.186 -6.708 -7.401 1.00 91.00 146 GLY A C 1
ATOM 1179 O O . GLY A 1 146 ? 14.165 -7.692 -8.145 1.00 91.00 146 GLY A O 1
ATOM 1180 N N . THR A 1 147 ? 13.941 -5.477 -7.850 1.00 91.19 147 THR A N 1
ATOM 1181 C CA . THR A 1 147 ? 13.523 -5.173 -9.222 1.00 91.19 147 THR A CA 1
ATOM 1182 C C . THR A 1 147 ? 14.346 -4.020 -9.762 1.00 91.19 147 THR A C 1
ATOM 1184 O O . THR A 1 147 ? 14.197 -2.874 -9.342 1.00 91.19 147 THR A O 1
ATOM 1187 N N . LEU A 1 148 ? 15.209 -4.328 -10.727 1.00 89.81 148 LEU A N 1
ATOM 1188 C CA . LEU A 1 148 ? 15.983 -3.320 -11.437 1.00 89.81 148 LEU A CA 1
ATOM 1189 C C . LEU A 1 148 ? 15.111 -2.664 -12.508 1.00 89.81 148 LEU A C 1
ATOM 1191 O O . LEU A 1 148 ? 14.512 -3.356 -13.333 1.00 89.81 148 LEU A O 1
ATOM 1195 N N . ALA A 1 149 ? 15.072 -1.335 -12.515 1.00 85.06 149 ALA A N 1
ATOM 1196 C CA . ALA A 1 149 ? 14.442 -0.583 -13.584 1.00 85.06 149 ALA A CA 1
ATOM 1197 C C . ALA A 1 149 ? 15.230 -0.745 -14.886 1.00 85.06 149 ALA A C 1
ATOM 1199 O O . ALA A 1 149 ? 16.464 -0.664 -14.910 1.00 85.06 149 ALA A O 1
ATOM 1200 N N . LEU A 1 150 ? 14.512 -0.948 -15.992 1.00 74.62 150 LEU A N 1
ATOM 1201 C CA . LEU A 1 150 ? 15.140 -0.970 -17.304 1.00 74.62 150 LEU A CA 1
ATOM 1202 C C . LEU A 1 150 ? 15.483 0.468 -17.722 1.00 74.62 150 LEU A C 1
ATOM 1204 O O . LEU A 1 150 ? 14.580 1.315 -17.808 1.00 74.62 150 LEU A O 1
ATOM 1208 N N . PRO A 1 151 ? 16.767 0.759 -18.014 1.00 67.62 151 PRO A N 1
ATOM 1209 C CA . PRO A 1 151 ? 17.168 2.075 -18.484 1.00 67.62 151 PRO A CA 1
ATOM 1210 C C . PRO A 1 151 ? 16.405 2.412 -19.761 1.00 67.62 151 PRO A C 1
ATOM 1212 O O . PRO A 1 151 ? 16.170 1.547 -20.606 1.00 67.62 151 PRO A O 1
ATOM 1215 N N . ASP A 1 152 ? 16.010 3.677 -19.883 1.00 66.19 152 ASP A N 1
ATOM 1216 C CA . ASP A 1 152 ? 15.336 4.182 -21.073 1.00 66.19 152 ASP A CA 1
ATOM 1217 C C . ASP A 1 152 ? 16.137 3.808 -22.339 1.00 66.19 152 ASP A C 1
ATOM 1219 O O . ASP A 1 152 ? 17.333 4.114 -22.396 1.00 66.19 152 ASP A O 1
ATOM 1223 N N . PRO A 1 153 ? 15.526 3.138 -23.338 1.00 62.56 153 PRO A N 1
ATOM 1224 C CA . PRO A 1 153 ? 16.196 2.801 -24.593 1.00 62.56 153 PRO A CA 1
ATOM 1225 C C . PRO A 1 153 ? 16.801 4.023 -25.292 1.00 62.56 153 PRO A C 1
ATOM 1227 O O . PRO A 1 153 ? 17.799 3.893 -25.997 1.00 62.56 153 PRO A O 1
ATOM 1230 N N . CYS A 1 154 ? 16.209 5.202 -25.081 1.00 63.84 154 CYS A N 1
ATOM 1231 C CA . CYS A 1 154 ? 16.645 6.468 -25.654 1.00 63.84 154 CYS A CA 1
ATOM 1232 C C . CYS A 1 154 ? 17.785 7.136 -24.865 1.00 63.84 154 CYS A C 1
ATOM 1234 O O . CYS A 1 154 ? 18.387 8.087 -25.362 1.00 63.84 154 CYS A O 1
ATOM 1236 N N . LYS A 1 155 ? 18.122 6.645 -23.664 1.00 60.22 155 LYS A N 1
ATOM 1237 C CA . LYS A 1 155 ? 19.292 7.096 -22.903 1.00 60.22 155 LYS A CA 1
ATOM 1238 C C . LYS A 1 155 ? 20.522 6.299 -23.334 1.00 60.22 155 LYS A C 1
ATOM 1240 O O . LYS A 1 155 ? 20.683 5.118 -23.014 1.00 60.22 155 LYS A O 1
ATOM 1245 N N . ASN A 1 156 ? 21.361 6.958 -24.132 1.00 55.09 156 ASN A N 1
ATOM 1246 C CA . ASN A 1 156 ? 22.528 6.383 -24.799 1.00 55.09 156 ASN A CA 1
ATOM 1247 C C . ASN A 1 156 ? 23.477 5.659 -23.832 1.00 55.09 156 ASN A C 1
ATOM 1249 O O . ASN A 1 156 ? 23.612 6.025 -22.667 1.00 55.09 156 ASN A O 1
ATOM 1253 N N . VAL A 1 157 ? 24.212 4.669 -24.354 1.00 63.84 157 VAL A N 1
ATOM 1254 C CA . VAL A 1 157 ? 25.200 3.855 -23.614 1.00 63.84 157 VAL A CA 1
ATOM 1255 C C . VAL A 1 157 ? 26.174 4.713 -22.792 1.00 63.84 157 VAL A C 1
ATOM 1257 O O . VAL A 1 157 ? 26.562 4.302 -21.705 1.00 63.84 157 VAL A O 1
ATOM 1260 N N . PHE A 1 158 ? 26.510 5.923 -23.251 1.00 60.69 158 PHE A N 1
ATOM 1261 C CA . PHE A 1 158 ? 27.386 6.860 -22.538 1.00 60.69 158 PHE A CA 1
ATOM 1262 C C . PHE A 1 158 ? 26.781 7.449 -21.255 1.00 60.69 158 PHE A C 1
ATOM 1264 O O . PHE A 1 158 ? 27.517 7.653 -20.293 1.00 60.69 158 PHE A O 1
ATOM 1271 N N . GLU A 1 159 ? 25.461 7.655 -21.183 1.00 60.47 159 GLU A N 1
ATOM 1272 C CA . GLU A 1 159 ? 24.812 8.067 -19.928 1.00 60.47 159 GLU A CA 1
ATOM 1273 C C . GLU A 1 159 ? 24.906 6.970 -18.861 1.00 60.47 159 GLU A C 1
ATOM 1275 O O . GLU A 1 159 ? 24.960 7.275 -17.675 1.00 60.47 159 GLU A O 1
ATOM 1280 N N . ARG A 1 160 ? 25.000 5.693 -19.265 1.00 57.28 160 ARG A N 1
ATOM 1281 C CA . ARG A 1 160 ? 25.141 4.563 -18.330 1.00 57.28 160 ARG A CA 1
ATOM 1282 C C . ARG A 1 160 ? 26.495 4.531 -17.614 1.00 57.28 160 ARG A C 1
ATOM 1284 O O . ARG A 1 160 ? 26.598 3.887 -16.577 1.00 57.28 160 ARG A O 1
ATOM 1291 N N . PHE A 1 161 ? 27.518 5.195 -18.159 1.00 60.12 161 PHE A N 1
ATOM 1292 C CA . PHE A 1 161 ? 28.870 5.249 -17.585 1.00 60.12 161 PHE A CA 1
ATOM 1293 C C . PHE A 1 161 ? 29.157 6.539 -16.807 1.00 60.12 161 PHE A C 1
ATOM 1295 O O . PHE A 1 161 ? 30.182 6.625 -16.134 1.00 60.12 161 PHE A O 1
ATOM 1302 N N . MET A 1 162 ? 28.275 7.536 -16.881 1.00 59.72 162 MET A N 1
ATOM 1303 C CA . MET A 1 162 ? 28.441 8.800 -16.169 1.00 59.72 162 MET A CA 1
ATOM 1304 C C . MET A 1 162 ? 27.807 8.697 -14.780 1.00 59.72 162 MET A C 1
ATOM 1306 O O . MET A 1 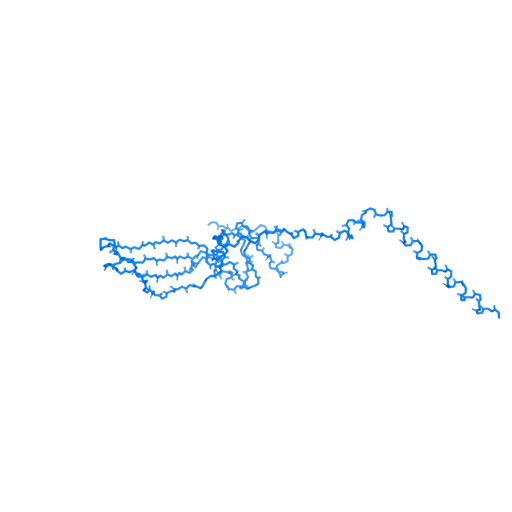162 ? 26.602 8.490 -14.640 1.00 59.72 162 MET A O 1
ATOM 1310 N N . SER A 1 163 ? 28.612 8.857 -13.733 1.00 53.69 163 SER A N 1
ATOM 1311 C CA . SER A 1 163 ? 28.129 8.980 -12.359 1.00 53.69 163 SER A CA 1
ATOM 1312 C C . SER A 1 163 ? 27.356 10.293 -12.195 1.00 53.69 163 SER A C 1
ATOM 1314 O O . SER A 1 163 ? 27.921 11.380 -12.307 1.00 53.69 163 SER A O 1
ATOM 1316 N N . LYS A 1 164 ? 26.049 10.207 -11.915 1.00 58.88 164 LYS A N 1
ATOM 1317 C CA . LYS A 1 164 ? 25.236 11.369 -11.540 1.00 58.88 164 LYS A CA 1
ATOM 1318 C C . LYS A 1 164 ? 25.470 11.664 -10.058 1.00 58.88 164 LYS A C 1
ATOM 1320 O O . LYS A 1 164 ? 24.978 10.940 -9.200 1.00 58.88 164 LYS A O 1
ATOM 1325 N N . PHE A 1 165 ? 26.233 12.711 -9.764 1.00 56.31 165 PHE A N 1
ATOM 1326 C CA . PHE A 1 165 ? 26.338 13.254 -8.413 1.00 56.31 165 PHE A CA 1
ATOM 132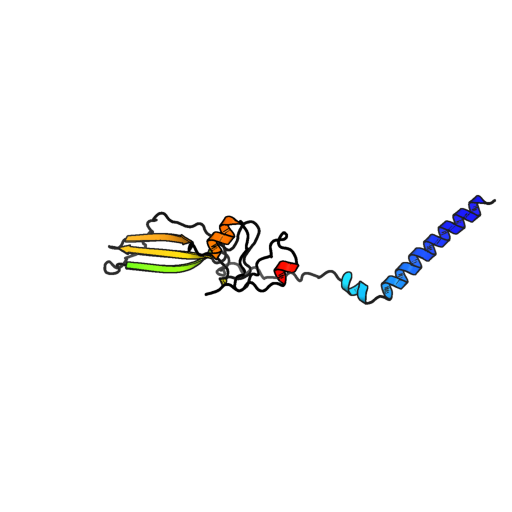7 C C . PHE A 1 165 ? 25.153 14.195 -8.181 1.00 56.31 165 PHE A C 1
ATOM 1329 O O . PHE A 1 165 ? 25.068 15.246 -8.815 1.00 56.31 165 PHE A O 1
ATOM 1336 N N . GLU A 1 166 ? 24.225 13.813 -7.307 1.00 57.38 166 GLU A N 1
ATOM 1337 C CA . GLU A 1 166 ? 23.257 14.757 -6.746 1.00 57.38 166 GLU A CA 1
ATOM 1338 C C . GLU A 1 166 ? 23.880 15.389 -5.494 1.00 57.38 166 GLU A C 1
ATOM 1340 O O . GLU A 1 166 ? 24.260 14.656 -4.576 1.00 57.38 166 GLU A O 1
ATOM 1345 N N . PRO A 1 167 ? 24.071 16.720 -5.462 1.00 46.59 167 PRO A N 1
ATOM 1346 C CA . PRO A 1 167 ? 24.489 17.398 -4.245 1.00 46.59 167 PRO A CA 1
ATOM 1347 C C . PRO A 1 167 ? 23.356 17.341 -3.209 1.00 46.59 167 PRO A C 1
ATOM 1349 O O . PRO A 1 167 ? 22.186 17.484 -3.570 1.00 46.59 167 PRO A O 1
ATOM 1352 N N . LEU A 1 168 ? 23.734 17.101 -1.948 1.00 44.16 168 LEU A N 1
ATOM 1353 C CA . LEU A 1 168 ? 22.845 17.104 -0.779 1.00 44.16 168 LEU A CA 1
ATOM 1354 C C . LEU A 1 168 ? 22.225 18.483 -0.525 1.00 44.16 168 LEU A C 1
ATOM 1356 O O . LEU A 1 168 ? 22.946 19.491 -0.714 1.00 44.16 168 LEU A O 1
#